Protein AF-A0A968X7J4-F1 (afdb_monomer_lite)

Structure (mmCIF, N/CA/C/O backbone):
data_AF-A0A968X7J4-F1
#
_entry.id   AF-A0A968X7J4-F1
#
loop_
_atom_site.group_PDB
_atom_site.id
_atom_site.type_symbol
_atom_site.label_atom_id
_atom_site.label_alt_id
_atom_site.label_comp_id
_atom_site.label_asym_id
_atom_site.label_entity_id
_atom_site.label_seq_id
_atom_site.pdbx_PDB_ins_code
_atom_site.Cartn_x
_atom_site.Cartn_y
_atom_site.Cartn_z
_atom_site.occupancy
_atom_site.B_iso_or_equiv
_atom_site.auth_seq_id
_atom_site.auth_comp_id
_atom_site.auth_asym_id
_atom_site.auth_atom_id
_atom_site.pdbx_PDB_model_num
ATOM 1 N N . MET A 1 1 ? -4.370 -9.719 -28.123 1.00 42.47 1 MET A N 1
ATOM 2 C CA . MET A 1 1 ? -5.183 -10.435 -27.118 1.00 42.47 1 MET A CA 1
ATOM 3 C C . MET A 1 1 ? -6.261 -9.478 -26.644 1.00 42.47 1 MET A C 1
ATOM 5 O O . MET A 1 1 ? -5.926 -8.476 -26.028 1.00 42.47 1 MET A O 1
ATOM 9 N N . ILE A 1 2 ? -7.514 -9.700 -27.042 1.00 53.41 2 ILE A N 1
ATOM 10 C CA . ILE A 1 2 ? -8.641 -8.836 -26.667 1.00 53.41 2 ILE A CA 1
ATOM 11 C C . ILE A 1 2 ? -9.144 -9.351 -25.320 1.00 53.41 2 ILE A C 1
ATOM 13 O O . ILE A 1 2 ? -9.786 -10.395 -25.261 1.00 53.41 2 ILE A O 1
ATOM 17 N N . VAL A 1 3 ? -8.786 -8.667 -24.236 1.00 63.09 3 VAL A N 1
ATOM 18 C CA . VAL A 1 3 ? -9.366 -8.939 -22.918 1.00 63.09 3 VAL A CA 1
ATOM 19 C C . VAL A 1 3 ? -10.810 -8.441 -22.965 1.00 63.09 3 VAL A C 1
ATOM 21 O O . VAL A 1 3 ? -11.051 -7.259 -23.210 1.00 63.09 3 VAL A O 1
ATOM 24 N N . THR A 1 4 ? -11.777 -9.343 -22.809 1.00 77.00 4 THR A N 1
ATOM 25 C CA . THR A 1 4 ? -13.199 -8.986 -22.841 1.00 77.00 4 THR A CA 1
ATOM 26 C C . THR A 1 4 ? -13.592 -8.292 -21.535 1.00 77.00 4 THR A C 1
ATOM 28 O O . THR A 1 4 ? -13.025 -8.553 -20.474 1.00 77.00 4 THR A O 1
ATOM 31 N N . ALA A 1 5 ? -14.583 -7.397 -21.585 1.00 71.50 5 ALA A N 1
ATOM 32 C CA . ALA A 1 5 ? -15.058 -6.672 -20.401 1.00 71.50 5 ALA A CA 1
ATOM 33 C C . ALA A 1 5 ? -15.503 -7.611 -19.257 1.00 71.50 5 ALA A C 1
ATOM 35 O O . ALA A 1 5 ? -15.388 -7.256 -18.085 1.00 71.50 5 ALA A O 1
ATOM 36 N N . ALA A 1 6 ? -15.956 -8.824 -19.596 1.00 73.44 6 ALA A N 1
ATOM 37 C CA . ALA A 1 6 ? -16.327 -9.864 -18.642 1.00 73.44 6 ALA A CA 1
ATOM 38 C C . ALA A 1 6 ? -15.127 -10.381 -17.830 1.00 73.44 6 ALA A C 1
ATOM 40 O O . ALA A 1 6 ? -15.226 -10.489 -16.612 1.00 73.44 6 ALA A O 1
ATOM 41 N N . GLU A 1 7 ? -13.979 -10.621 -18.469 1.00 77.19 7 GLU A N 1
ATOM 42 C CA . GLU A 1 7 ? -12.750 -11.057 -17.788 1.00 77.19 7 GLU A CA 1
ATOM 43 C C . GLU A 1 7 ? -12.245 -9.985 -16.815 1.00 77.19 7 GLU A C 1
ATOM 45 O O . GLU A 1 7 ? -11.880 -10.279 -15.677 1.00 77.19 7 GLU A O 1
ATOM 50 N N . ILE A 1 8 ? -12.305 -8.713 -17.223 1.00 75.94 8 ILE A N 1
ATOM 51 C CA . ILE A 1 8 ? -11.943 -7.578 -16.360 1.00 75.94 8 ILE A CA 1
ATOM 52 C C . ILE A 1 8 ? -12.873 -7.531 -15.143 1.00 75.94 8 ILE A C 1
ATOM 54 O O . ILE A 1 8 ? -12.410 -7.402 -14.010 1.00 75.94 8 ILE A O 1
ATOM 58 N N . PHE A 1 9 ? -14.180 -7.686 -15.359 1.00 74.12 9 PHE A N 1
ATOM 59 C CA . PHE A 1 9 ? -15.172 -7.676 -14.288 1.00 74.12 9 PHE A CA 1
ATOM 60 C C . PHE A 1 9 ? -14.987 -8.837 -13.300 1.00 74.12 9 PHE A C 1
ATOM 62 O O . PHE A 1 9 ? -15.005 -8.620 -12.087 1.00 74.12 9 PHE A O 1
ATOM 69 N N . ILE A 1 10 ? -14.745 -10.052 -13.801 1.00 76.94 10 ILE A N 1
ATOM 70 C CA . ILE A 1 10 ? -14.481 -11.243 -12.980 1.00 76.94 10 ILE A CA 1
ATOM 71 C C . ILE A 1 10 ? -13.205 -11.054 -12.156 1.00 76.94 10 ILE A C 1
ATOM 73 O O . ILE A 1 10 ? -13.202 -11.350 -10.961 1.00 76.94 10 ILE A O 1
ATOM 77 N N . THR A 1 11 ? -12.150 -10.501 -12.756 1.00 73.62 11 THR A N 1
ATOM 78 C CA . THR A 1 11 ? -10.872 -10.253 -12.073 1.00 73.62 11 THR A CA 1
ATOM 79 C C . THR A 1 11 ? -11.020 -9.206 -10.966 1.00 73.62 11 THR A C 1
ATOM 81 O O . THR A 1 11 ? -10.512 -9.390 -9.859 1.00 73.62 11 THR A O 1
ATOM 84 N N . LEU A 1 12 ? -11.771 -8.129 -11.222 1.00 72.62 12 LEU A N 1
ATOM 85 C CA . LEU A 1 12 ? -12.072 -7.105 -10.217 1.00 72.62 12 LEU A CA 1
ATOM 86 C C . LEU A 1 12 ? -12.904 -7.668 -9.058 1.00 72.62 12 LEU A C 1
ATOM 88 O O . LEU A 1 12 ? -12.613 -7.381 -7.895 1.00 72.62 12 LEU A O 1
ATOM 92 N N . LEU A 1 13 ? -13.900 -8.507 -9.355 1.00 71.56 13 LEU A N 1
ATOM 93 C CA . LEU A 1 13 ? -14.670 -9.224 -8.336 1.00 71.56 13 LEU A CA 1
ATOM 94 C C . LEU A 1 13 ? -13.759 -10.106 -7.482 1.00 71.56 13 LEU A C 1
ATOM 96 O O . LEU A 1 13 ? -13.814 -10.036 -6.256 1.00 71.56 13 LEU A O 1
ATOM 100 N N . TRP A 1 14 ? -12.877 -10.880 -8.113 1.00 72.69 14 TRP A N 1
ATOM 101 C CA . TRP A 1 14 ? -11.929 -11.746 -7.414 1.00 72.69 14 TRP A CA 1
ATOM 102 C C . TRP A 1 14 ? -10.905 -10.984 -6.570 1.00 72.69 14 TRP A C 1
ATOM 104 O O . TRP A 1 14 ? -10.458 -11.507 -5.555 1.00 72.69 14 TRP A O 1
ATOM 114 N N . ALA A 1 15 ? -10.564 -9.746 -6.928 1.00 73.19 15 ALA A N 1
ATOM 115 C CA . ALA A 1 15 ? -9.694 -8.896 -6.118 1.00 73.19 15 ALA A CA 1
ATOM 116 C C . ALA A 1 15 ? -10.416 -8.297 -4.893 1.00 73.19 15 ALA A C 1
ATOM 118 O O . ALA A 1 15 ? -9.806 -8.109 -3.841 1.00 73.19 15 ALA A O 1
ATOM 119 N N . ILE A 1 16 ? -11.720 -8.015 -5.005 1.00 75.19 16 ILE A N 1
ATOM 120 C CA . ILE A 1 16 ? -12.532 -7.378 -3.950 1.00 75.19 16 ILE A CA 1
ATOM 121 C C . ILE A 1 16 ? -13.115 -8.398 -2.961 1.00 75.19 16 ILE A C 1
ATOM 123 O O . ILE A 1 16 ? -13.262 -8.106 -1.770 1.00 75.19 16 ILE A O 1
ATOM 127 N N . VAL A 1 17 ? -13.448 -9.599 -3.435 1.00 77.44 17 VAL A N 1
ATOM 128 C CA . VAL A 1 17 ? -14.074 -10.663 -2.638 1.00 77.44 17 VAL A CA 1
ATOM 129 C C . VAL A 1 17 ? -13.222 -11.065 -1.418 1.00 77.44 17 VAL A C 1
ATOM 131 O O . VAL A 1 17 ? -13.776 -11.076 -0.317 1.00 77.44 17 VAL A O 1
ATOM 134 N N . PRO A 1 18 ? -11.901 -11.320 -1.524 1.00 76.81 18 PRO A N 1
ATOM 135 C CA . PRO A 1 18 ? -11.066 -11.689 -0.381 1.00 76.81 18 PRO A CA 1
ATOM 136 C C . PRO A 1 18 ? -11.017 -10.632 0.736 1.00 76.81 18 PRO A C 1
ATOM 138 O O . PRO A 1 18 ? -11.291 -10.996 1.883 1.00 76.81 18 PRO A O 1
ATOM 141 N N . PRO A 1 19 ? -10.742 -9.334 0.473 1.00 74.81 19 PRO A N 1
ATOM 142 C CA . PRO A 1 19 ? -10.751 -8.327 1.531 1.00 74.81 19 PRO A CA 1
ATOM 143 C C . PRO A 1 19 ? -12.153 -8.095 2.118 1.00 74.81 19 PRO A C 1
ATOM 145 O O . PRO A 1 19 ? -12.274 -7.877 3.327 1.00 74.81 19 PRO A O 1
ATOM 148 N N . ALA A 1 20 ? -13.222 -8.225 1.322 1.00 71.44 20 ALA A N 1
ATOM 149 C CA . ALA A 1 20 ? -14.597 -8.137 1.822 1.00 71.44 20 ALA A CA 1
ATOM 150 C C . ALA A 1 20 ? -14.969 -9.314 2.748 1.00 71.44 20 ALA A C 1
ATOM 152 O O . ALA A 1 20 ? -15.575 -9.114 3.809 1.00 71.44 20 ALA A O 1
ATOM 153 N N . LEU A 1 21 ? -14.571 -10.541 2.391 1.00 76.38 21 LEU A N 1
ATOM 154 C CA . LEU A 1 21 ? -14.735 -11.727 3.237 1.00 76.38 21 LEU A CA 1
ATOM 155 C C . LEU A 1 21 ? -13.891 -11.638 4.507 1.00 76.38 21 LEU A C 1
ATOM 157 O O . LEU A 1 21 ? -14.398 -11.947 5.587 1.00 76.38 21 LEU A O 1
ATOM 161 N N . ALA A 1 22 ? -12.645 -11.172 4.404 1.00 75.31 22 ALA A N 1
ATOM 162 C CA . ALA A 1 22 ? -11.774 -10.964 5.555 1.00 75.31 22 ALA A CA 1
ATOM 163 C C . ALA A 1 22 ? -12.392 -9.962 6.543 1.00 75.31 22 ALA A C 1
ATOM 165 O O . ALA A 1 22 ? -12.449 -10.247 7.738 1.00 75.31 22 ALA A O 1
ATOM 166 N N . MET A 1 23 ? -12.959 -8.851 6.057 1.00 67.69 23 MET A N 1
ATOM 167 C CA . MET A 1 23 ? -13.715 -7.890 6.876 1.00 67.69 23 MET A CA 1
ATOM 168 C C . MET A 1 23 ? -14.887 -8.536 7.618 1.00 67.69 23 MET A C 1
ATOM 170 O O . MET A 1 23 ? -15.062 -8.325 8.821 1.00 67.69 23 MET A O 1
ATOM 174 N N . LEU A 1 24 ? -15.708 -9.311 6.904 1.00 73.81 24 LEU A N 1
ATOM 175 C CA . LEU A 1 24 ? -16.866 -10.006 7.471 1.00 73.81 24 LEU A CA 1
ATOM 176 C C . LEU A 1 24 ? -16.451 -11.038 8.520 1.00 73.81 24 LEU A C 1
ATOM 178 O O . LEU A 1 24 ? -17.112 -11.169 9.552 1.00 73.81 24 LEU A O 1
ATOM 182 N N . TRP A 1 25 ? -15.360 -11.754 8.268 1.00 78.31 25 TRP A N 1
ATOM 183 C CA . TRP A 1 25 ? -14.806 -12.731 9.194 1.00 78.31 25 TRP A CA 1
ATOM 184 C C . TRP A 1 25 ? -14.261 -12.060 10.460 1.00 78.31 25 TRP A C 1
ATOM 186 O O . TRP A 1 25 ? -14.598 -12.480 11.571 1.00 78.31 25 TRP A O 1
ATOM 196 N N . TYR A 1 26 ? -13.522 -10.956 10.311 1.00 69.81 26 TYR A N 1
ATOM 197 C CA . TYR A 1 26 ? -12.995 -10.167 11.429 1.00 69.81 26 TYR A CA 1
ATOM 198 C C . TYR A 1 26 ? -14.122 -9.605 12.309 1.00 69.81 26 TYR A C 1
ATOM 200 O O . TYR A 1 26 ? -14.077 -9.715 13.536 1.00 69.81 26 TYR A O 1
ATOM 208 N N . ALA A 1 27 ? -15.181 -9.080 11.684 1.00 67.69 27 ALA A N 1
ATOM 209 C CA . ALA A 1 27 ? -16.353 -8.549 12.379 1.00 67.69 27 ALA A CA 1
ATOM 210 C C . ALA A 1 27 ? -17.133 -9.617 13.168 1.00 67.69 27 ALA A C 1
ATOM 212 O O . ALA A 1 27 ? -17.811 -9.282 14.135 1.00 67.69 27 ALA A O 1
ATOM 213 N N . ARG A 1 28 ? -17.049 -10.894 12.769 1.00 70.06 28 ARG A N 1
ATOM 214 C CA . ARG A 1 28 ? -17.698 -12.013 13.476 1.00 70.06 28 ARG A CA 1
ATOM 215 C C . ARG A 1 28 ? -16.855 -12.585 14.616 1.00 70.06 28 ARG A C 1
ATOM 217 O O . ARG A 1 28 ? -17.420 -13.115 15.566 1.00 70.06 28 ARG A O 1
ATOM 224 N N . ARG A 1 29 ? -15.523 -12.521 14.522 1.00 70.94 29 ARG A N 1
ATOM 225 C CA . ARG A 1 29 ? -14.598 -13.142 15.490 1.00 70.94 29 ARG A CA 1
ATOM 226 C C . ARG A 1 29 ? -14.299 -12.262 16.705 1.00 70.94 29 ARG A C 1
ATOM 228 O O . ARG A 1 29 ? -14.118 -12.799 17.795 1.00 70.94 29 ARG A O 1
ATOM 235 N N . LEU A 1 30 ? -14.245 -10.938 16.555 1.00 64.38 30 LEU A N 1
ATOM 236 C CA . LEU A 1 30 ? -13.934 -10.043 17.674 1.00 64.38 30 LEU A CA 1
ATOM 237 C C . LEU A 1 30 ? -15.202 -9.538 18.371 1.00 64.38 30 LEU A C 1
ATOM 239 O O . LEU A 1 30 ? -15.938 -8.720 17.827 1.00 64.38 30 LEU A O 1
ATOM 243 N N . LYS A 1 31 ? -15.408 -9.955 19.628 1.00 57.91 31 LYS A N 1
ATOM 244 C CA . LYS A 1 31 ? -16.500 -9.459 20.494 1.00 57.91 31 LYS A CA 1
ATOM 245 C C . LYS A 1 31 ? -16.432 -7.946 20.768 1.00 57.91 31 LYS A C 1
ATOM 247 O O . LYS A 1 31 ? -17.457 -7.347 21.065 1.00 57.91 31 LYS A O 1
ATOM 252 N N . SER A 1 32 ? -15.257 -7.331 20.609 1.00 57.88 32 SER A N 1
ATOM 253 C CA . SER A 1 32 ? -15.028 -5.879 20.736 1.00 57.88 32 SER A CA 1
ATOM 254 C C . SER A 1 32 ? -14.784 -5.195 19.385 1.00 57.88 32 SER A C 1
ATOM 256 O O . SER A 1 32 ? -14.069 -4.195 19.315 1.00 57.88 32 SER A O 1
ATOM 258 N N . ALA A 1 33 ? -15.312 -5.747 18.287 1.00 56.09 33 ALA A N 1
ATOM 259 C CA . ALA A 1 33 ? -15.109 -5.167 16.966 1.00 56.09 33 ALA A CA 1
ATOM 260 C C . ALA A 1 33 ? -15.737 -3.759 16.864 1.00 56.09 33 ALA A C 1
ATOM 262 O O . ALA A 1 33 ? -16.874 -3.551 17.303 1.00 56.09 33 ALA A O 1
ATOM 263 N N . PRO A 1 34 ? -15.035 -2.781 16.260 1.00 61.44 34 PRO A N 1
ATOM 264 C CA . PRO A 1 34 ? -15.608 -1.472 15.982 1.00 61.44 34 PRO A CA 1
ATOM 265 C C . PRO A 1 34 ? -16.846 -1.613 15.085 1.00 61.44 34 PRO A C 1
ATOM 267 O O . PRO A 1 34 ? -16.919 -2.489 14.225 1.00 61.44 34 PRO A O 1
ATOM 270 N N . ASN A 1 35 ? -17.831 -0.736 15.300 1.00 71.88 35 ASN A N 1
ATOM 271 C CA . ASN A 1 35 ? -19.128 -0.758 14.619 1.00 71.88 35 ASN A CA 1
ATOM 272 C C . ASN A 1 35 ? -18.972 -0.953 13.093 1.00 71.88 35 ASN A C 1
ATOM 274 O O . ASN A 1 35 ? -18.114 -0.326 12.472 1.00 71.88 35 ASN A O 1
ATOM 278 N N . ARG A 1 36 ? -19.825 -1.779 12.474 1.00 68.06 36 ARG A N 1
ATOM 279 C CA . ARG A 1 36 ? -19.727 -2.217 11.064 1.00 68.06 36 ARG A CA 1
ATOM 280 C C . ARG A 1 36 ? -19.590 -1.052 10.067 1.00 68.06 36 ARG A C 1
ATOM 282 O O . ARG A 1 36 ? -18.892 -1.177 9.066 1.00 68.06 36 ARG A O 1
ATOM 289 N N . ARG A 1 37 ? -20.196 0.103 10.381 1.00 69.56 37 ARG A N 1
ATOM 290 C CA . ARG A 1 37 ? -20.083 1.356 9.604 1.00 69.56 37 ARG A CA 1
ATOM 291 C C . ARG A 1 37 ? -18.671 1.956 9.626 1.00 69.56 37 ARG A C 1
ATOM 293 O O . ARG A 1 37 ? -18.220 2.484 8.619 1.00 69.56 37 ARG A O 1
ATOM 300 N N . VAL A 1 38 ? -17.971 1.858 10.758 1.00 70.56 38 VAL A N 1
ATOM 301 C CA . VAL A 1 38 ? -16.578 2.313 10.903 1.00 70.56 38 VAL A CA 1
ATOM 302 C C . VAL A 1 38 ? -15.660 1.415 10.085 1.00 70.56 38 VAL A C 1
ATOM 304 O O . VAL A 1 38 ? -14.833 1.924 9.342 1.00 70.56 38 VAL A O 1
ATOM 307 N N . LEU A 1 39 ? -15.860 0.095 10.151 1.00 70.38 39 LEU A N 1
ATOM 308 C CA . LEU A 1 39 ? -15.098 -0.865 9.350 1.00 70.38 39 LEU A CA 1
ATOM 309 C C . LEU A 1 39 ? -15.233 -0.561 7.845 1.00 70.38 39 LEU A C 1
ATOM 311 O O . LEU A 1 39 ? -14.236 -0.527 7.132 1.00 70.38 39 LEU A O 1
ATOM 315 N N . PHE A 1 40 ? -16.455 -0.288 7.372 1.00 73.75 40 PHE A N 1
ATOM 316 C CA . PHE A 1 40 ? -16.704 0.096 5.978 1.00 73.75 40 PHE A CA 1
ATOM 317 C C . PHE A 1 40 ? -16.031 1.421 5.600 1.00 73.75 40 PHE A C 1
ATOM 319 O O . PHE A 1 40 ? -15.426 1.514 4.538 1.00 73.75 40 PHE A O 1
ATOM 326 N N . GLY A 1 41 ? -16.053 2.421 6.485 1.00 74.62 41 GLY A N 1
ATOM 327 C CA . GLY A 1 41 ? -15.319 3.671 6.267 1.00 74.62 41 GLY A CA 1
ATOM 328 C C . GLY A 1 41 ? -13.804 3.466 6.140 1.00 74.62 41 GLY A C 1
ATOM 329 O O . GLY A 1 41 ? -13.180 4.060 5.266 1.00 74.62 41 GLY A O 1
ATOM 330 N N . LEU A 1 42 ? -13.219 2.585 6.959 1.00 71.88 42 LEU A N 1
ATOM 331 C CA . LEU A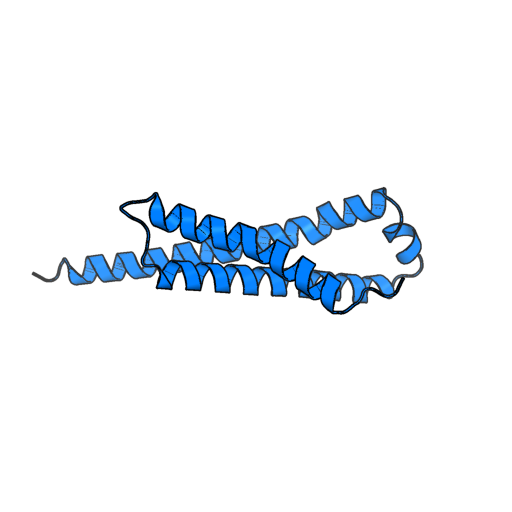 1 42 ? -11.799 2.219 6.874 1.00 71.88 42 LEU A CA 1
ATOM 332 C C . LEU A 1 42 ? -11.467 1.510 5.556 1.00 71.88 42 LEU A C 1
ATOM 334 O O . LEU A 1 42 ? -10.432 1.784 4.956 1.00 71.88 42 LEU A O 1
ATOM 338 N N . PHE A 1 43 ? -12.362 0.642 5.087 1.00 76.62 43 PHE A N 1
ATOM 339 C CA . PHE A 1 43 ? -12.218 -0.029 3.799 1.00 76.62 43 PHE A CA 1
ATOM 340 C C . PHE A 1 43 ? -12.249 0.957 2.628 1.00 76.62 43 PHE A C 1
ATOM 342 O O . PHE A 1 43 ? -11.382 0.903 1.761 1.00 76.62 43 PHE A O 1
ATOM 349 N N . VAL A 1 44 ? -13.191 1.905 2.633 1.00 79.50 44 VAL A N 1
ATOM 350 C CA . VAL A 1 44 ? -13.270 2.958 1.609 1.00 79.50 44 VAL A CA 1
ATOM 351 C C . VAL A 1 44 ? -12.019 3.840 1.626 1.00 79.50 44 VAL A C 1
ATOM 353 O O . VAL A 1 44 ? -11.475 4.133 0.567 1.00 79.50 44 VAL A O 1
ATOM 356 N N . LEU A 1 45 ? -11.514 4.215 2.806 1.00 76.81 45 LEU A N 1
ATOM 357 C CA . LEU A 1 45 ? -10.251 4.952 2.928 1.00 76.81 45 LEU A CA 1
ATOM 358 C C . LEU A 1 45 ? -9.069 4.171 2.342 1.00 76.81 45 LEU A C 1
ATOM 360 O O . LEU A 1 45 ? -8.290 4.741 1.583 1.00 76.81 45 LEU A O 1
ATOM 364 N N . GLY A 1 46 ? -8.969 2.873 2.638 1.00 73.88 46 GLY A N 1
ATOM 365 C CA . GLY A 1 46 ? -7.954 1.999 2.048 1.00 73.88 46 GLY A CA 1
ATOM 366 C C . GLY A 1 46 ? -8.075 1.884 0.524 1.00 73.88 46 GLY A C 1
ATOM 367 O O . GLY A 1 46 ? -7.063 1.895 -0.172 1.00 73.88 46 GLY A O 1
ATOM 368 N N . ALA A 1 47 ? -9.297 1.841 -0.013 1.00 77.19 47 ALA A N 1
ATOM 369 C CA . ALA A 1 47 ? -9.533 1.818 -1.456 1.00 77.19 47 ALA A CA 1
ATOM 370 C C . ALA A 1 47 ? -9.124 3.140 -2.131 1.00 77.19 47 ALA A C 1
ATOM 372 O O . ALA A 1 47 ? -8.458 3.119 -3.164 1.00 77.19 47 ALA A O 1
ATOM 373 N N . ILE A 1 48 ? -9.459 4.287 -1.529 1.00 80.00 48 ILE A N 1
ATOM 374 C CA . ILE A 1 48 ? -9.041 5.611 -2.022 1.00 80.00 48 ILE A CA 1
ATOM 375 C C . ILE A 1 48 ? -7.515 5.725 -2.007 1.00 80.00 48 ILE A C 1
ATOM 377 O O . ILE A 1 48 ? -6.925 6.152 -2.997 1.00 80.00 48 ILE A O 1
ATOM 381 N N . ALA A 1 49 ? -6.875 5.298 -0.918 1.00 74.06 49 ALA A N 1
ATOM 382 C CA . ALA A 1 49 ? -5.424 5.223 -0.805 1.00 74.06 49 ALA A CA 1
ATOM 383 C C . ALA A 1 49 ? -4.813 4.372 -1.940 1.00 74.06 49 ALA A C 1
ATOM 385 O O . ALA A 1 49 ? -3.920 4.831 -2.652 1.00 74.06 49 ALA A O 1
ATOM 386 N N . GLY A 1 50 ? -5.365 3.183 -2.201 1.00 73.69 50 GLY A N 1
ATOM 387 C CA . GLY A 1 50 ? -4.951 2.339 -3.328 1.00 73.69 50 GLY A CA 1
ATOM 388 C C . GLY A 1 50 ? -5.082 3.029 -4.694 1.00 73.69 50 GLY A C 1
ATOM 389 O O . GLY A 1 50 ? -4.154 2.972 -5.502 1.00 73.69 50 GLY A O 1
ATOM 390 N N . CYS A 1 51 ? -6.185 3.743 -4.944 1.00 75.25 51 CYS A N 1
ATOM 391 C CA . CYS A 1 51 ? -6.374 4.514 -6.179 1.00 75.25 51 CYS A CA 1
ATOM 392 C C . CYS A 1 51 ? -5.350 5.650 -6.325 1.00 75.25 51 CYS A C 1
ATOM 394 O O . CYS A 1 51 ? -4.841 5.882 -7.422 1.00 75.25 51 CYS A O 1
ATOM 396 N N . VAL A 1 52 ? -5.024 6.345 -5.231 1.00 75.12 52 VAL A N 1
ATOM 397 C CA . VAL A 1 52 ? -4.003 7.405 -5.230 1.00 75.12 52 VAL A CA 1
ATOM 398 C C . VAL A 1 52 ? -2.627 6.823 -5.548 1.00 75.12 52 VAL A C 1
ATOM 400 O O . VAL A 1 52 ? -1.932 7.367 -6.405 1.00 75.12 52 VAL A O 1
ATOM 403 N N . ALA A 1 53 ? -2.255 5.696 -4.934 1.00 74.69 53 ALA A N 1
ATOM 404 C CA . ALA A 1 53 ? -0.995 5.011 -5.223 1.00 74.69 53 ALA A CA 1
ATOM 405 C C . ALA A 1 53 ? -0.897 4.596 -6.704 1.00 74.69 53 ALA A C 1
ATOM 407 O O . ALA A 1 53 ? 0.116 4.860 -7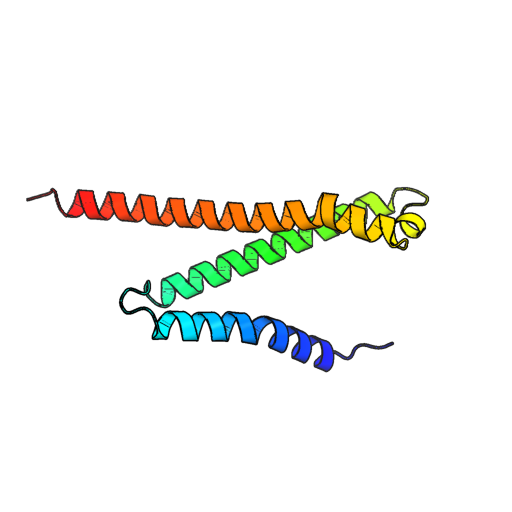.358 1.00 74.69 53 ALA A O 1
ATOM 408 N N . ALA A 1 54 ? -1.978 4.040 -7.263 1.00 73.69 54 ALA A N 1
ATOM 409 C CA . ALA A 1 54 ? -2.051 3.685 -8.680 1.00 73.69 54 ALA A CA 1
ATOM 410 C C . ALA A 1 54 ? -1.899 4.911 -9.602 1.00 73.69 54 ALA A C 1
ATOM 412 O O . ALA A 1 54 ? -1.159 4.859 -10.587 1.00 73.69 54 ALA A O 1
ATOM 413 N N . GLY A 1 55 ? -2.539 6.035 -9.263 1.00 74.31 55 GLY A N 1
ATOM 414 C CA . GLY A 1 55 ? -2.398 7.293 -10.003 1.00 74.31 55 GLY A CA 1
ATOM 415 C C . GLY A 1 55 ? -0.977 7.860 -9.948 1.00 74.31 55 GLY A C 1
ATOM 416 O O . GLY A 1 55 ? -0.445 8.317 -10.959 1.00 74.31 55 GLY A O 1
ATOM 417 N N . MET A 1 56 ? -0.318 7.768 -8.794 1.00 72.81 56 MET A N 1
ATOM 418 C CA . MET A 1 56 ? 1.066 8.215 -8.617 1.00 72.81 56 MET A CA 1
ATOM 419 C C . MET A 1 56 ? 2.036 7.386 -9.468 1.00 72.81 56 MET A C 1
ATOM 421 O O . MET A 1 56 ? 2.923 7.932 -10.129 1.00 72.81 56 MET A O 1
ATOM 425 N N . GLN A 1 57 ? 1.815 6.072 -9.533 1.00 75.44 57 GLN A N 1
ATOM 426 C CA . GLN A 1 57 ? 2.582 5.170 -10.386 1.00 75.44 57 GLN A CA 1
ATOM 427 C C . GLN A 1 57 ? 2.359 5.436 -11.880 1.00 75.44 57 GLN A C 1
ATOM 429 O O . GLN A 1 57 ? 3.310 5.366 -12.666 1.00 75.44 57 GLN A O 1
ATOM 434 N N . TRP A 1 58 ? 1.128 5.778 -12.271 1.00 73.88 58 TRP A N 1
ATOM 435 C CA . TRP A 1 58 ? 0.806 6.179 -13.639 1.00 73.88 58 TRP A CA 1
ATOM 436 C C . TRP A 1 58 ? 1.544 7.458 -14.046 1.00 73.88 58 TRP A C 1
ATOM 438 O O . TRP A 1 58 ? 2.206 7.479 -15.084 1.00 73.88 58 TRP A O 1
ATOM 448 N N . SER A 1 59 ? 1.511 8.495 -13.207 1.00 75.69 59 SER A N 1
ATOM 449 C CA . SER A 1 59 ? 2.225 9.756 -13.451 1.00 75.69 59 SER A CA 1
ATOM 450 C C . SER A 1 59 ? 3.736 9.553 -13.567 1.00 75.69 59 SER A C 1
ATOM 452 O O . SER A 1 59 ? 4.374 10.127 -14.449 1.00 75.69 59 SER A O 1
ATOM 454 N N . PHE A 1 60 ? 4.308 8.676 -12.737 1.00 74.69 60 PHE A N 1
ATOM 455 C CA . PHE A 1 60 ? 5.721 8.313 -12.838 1.00 74.69 60 PHE A CA 1
ATOM 456 C C . PHE A 1 60 ? 6.030 7.584 -14.153 1.00 74.69 60 PHE A C 1
ATOM 458 O O . PHE A 1 60 ? 7.046 7.853 -14.790 1.00 74.69 60 PHE A O 1
ATOM 465 N N . ASN A 1 61 ? 5.143 6.684 -14.600 1.00 71.50 61 ASN A N 1
ATOM 466 C CA . ASN A 1 61 ? 5.278 6.018 -15.899 1.00 71.50 61 ASN A CA 1
ATOM 467 C C . ASN A 1 61 ? 5.244 7.013 -17.061 1.00 71.50 61 ASN A C 1
ATOM 469 O O . ASN A 1 61 ? 6.025 6.883 -17.998 1.00 71.50 61 ASN A O 1
ATOM 473 N N . TRP A 1 62 ? 4.343 7.992 -16.981 1.00 78.00 62 TRP A N 1
ATOM 474 C CA . TRP A 1 62 ? 4.182 9.021 -17.999 1.00 78.00 62 TRP A CA 1
ATOM 475 C C . TRP A 1 62 ? 5.423 9.910 -18.114 1.00 78.00 62 TRP A C 1
ATOM 477 O O . TRP A 1 62 ? 5.921 10.129 -19.214 1.00 78.00 62 TRP A O 1
ATOM 487 N N . GLY A 1 63 ? 5.968 10.366 -16.981 1.00 76.88 63 GLY A N 1
ATOM 488 C CA . GLY A 1 63 ? 7.204 11.153 -16.963 1.00 76.88 63 GLY A CA 1
ATOM 489 C C . GLY A 1 63 ? 8.408 10.358 -17.467 1.00 76.88 63 GLY A C 1
ATOM 490 O O . GLY A 1 63 ? 9.197 10.854 -18.266 1.00 76.88 63 GLY A O 1
ATOM 491 N N . ALA A 1 64 ? 8.516 9.092 -17.071 1.00 72.69 64 ALA A N 1
ATOM 492 C CA . ALA A 1 64 ? 9.638 8.258 -17.470 1.00 72.69 64 ALA A CA 1
ATOM 493 C C . ALA A 1 64 ? 9.584 7.826 -18.950 1.00 72.69 64 ALA A C 1
ATOM 495 O O . ALA A 1 64 ? 10.622 7.586 -19.557 1.00 72.69 64 ALA A O 1
ATOM 496 N N . MET A 1 65 ? 8.400 7.814 -19.575 1.00 76.56 65 MET A N 1
ATOM 497 C CA . MET A 1 65 ? 8.251 7.638 -21.027 1.00 76.56 65 MET A CA 1
ATOM 498 C C . MET A 1 65 ? 8.888 8.766 -21.852 1.00 76.56 65 MET A C 1
ATOM 500 O O . MET A 1 65 ? 9.147 8.561 -23.035 1.00 76.56 65 MET A O 1
ATOM 504 N N . GLN A 1 66 ? 9.169 9.928 -21.253 1.00 81.25 66 GLN A N 1
ATOM 505 C CA . GLN A 1 66 ? 9.899 11.006 -21.928 1.00 81.25 66 GLN A CA 1
ATOM 506 C C . GLN A 1 66 ? 11.420 10.790 -21.944 1.00 81.25 66 GLN A C 1
ATOM 508 O O . GLN A 1 66 ? 12.134 11.533 -22.613 1.00 81.25 66 GLN A O 1
ATOM 513 N N . ILE A 1 67 ? 11.927 9.776 -21.234 1.00 79.69 67 ILE A N 1
ATOM 514 C CA . ILE A 1 67 ? 13.353 9.460 -21.175 1.00 79.69 67 ILE A CA 1
ATOM 515 C C . ILE A 1 67 ? 13.686 8.454 -22.295 1.00 79.69 67 ILE A C 1
ATOM 517 O O . ILE A 1 67 ? 13.168 7.330 -22.288 1.00 79.69 67 ILE A O 1
ATOM 521 N N . PRO A 1 68 ? 14.559 8.803 -23.257 1.00 75.62 68 PRO A N 1
ATOM 522 C CA . PRO A 1 68 ? 14.962 7.880 -24.315 1.00 75.62 68 PRO A CA 1
ATOM 523 C C . PRO A 1 68 ? 15.706 6.667 -23.726 1.00 75.62 68 PRO A C 1
ATOM 525 O O . PRO A 1 68 ? 16.588 6.818 -22.886 1.00 75.62 68 PRO A O 1
ATOM 528 N N . GLY A 1 69 ? 15.326 5.451 -24.139 1.00 77.12 69 GLY A N 1
ATOM 529 C CA . GLY A 1 69 ? 15.877 4.181 -23.626 1.00 77.12 69 GLY A CA 1
ATOM 530 C C . GLY A 1 69 ? 15.198 3.634 -22.360 1.00 77.12 69 GLY A C 1
ATOM 531 O O . GLY A 1 69 ? 15.466 2.503 -21.949 1.00 77.12 69 GLY A O 1
ATOM 532 N N . TRP A 1 70 ? 14.262 4.381 -21.763 1.00 73.94 70 TRP A N 1
ATOM 533 C CA . TRP A 1 70 ? 13.536 3.933 -20.570 1.00 73.94 70 TRP A CA 1
ATOM 534 C C . TRP A 1 70 ? 12.670 2.695 -20.817 1.00 73.94 70 TRP A C 1
ATOM 536 O O . TRP A 1 70 ? 12.525 1.857 -19.932 1.00 73.94 70 TRP A O 1
ATOM 546 N N . LEU A 1 71 ? 12.105 2.551 -22.018 1.00 73.44 71 LEU A N 1
ATOM 547 C CA . LEU A 1 71 ? 11.234 1.422 -22.355 1.00 73.44 71 LEU A CA 1
ATOM 548 C C . LEU A 1 71 ? 11.994 0.085 -22.354 1.00 73.44 71 LEU A C 1
ATOM 550 O O . LEU A 1 71 ? 11.472 -0.919 -21.868 1.00 73.44 71 LEU A O 1
ATOM 554 N N . ASP A 1 72 ? 13.232 0.088 -22.850 1.00 77.88 72 ASP A N 1
ATOM 555 C CA . ASP A 1 72 ? 14.102 -1.090 -22.874 1.00 77.88 72 ASP A CA 1
ATOM 556 C C . ASP A 1 72 ? 14.604 -1.428 -21.468 1.00 77.88 72 ASP A C 1
ATOM 558 O O . ASP A 1 72 ? 14.571 -2.588 -21.047 1.00 77.88 72 ASP A O 1
ATOM 562 N N . PHE A 1 73 ? 14.953 -0.404 -20.685 1.00 73.88 73 PHE A N 1
ATOM 563 C CA . PHE A 1 73 ? 15.323 -0.575 -19.284 1.00 73.88 73 PHE A CA 1
ATOM 564 C C . PHE A 1 73 ? 14.157 -1.113 -18.440 1.00 73.88 73 PHE A C 1
ATOM 566 O O . PHE A 1 73 ? 14.333 -2.067 -17.686 1.00 73.88 73 PHE A O 1
ATOM 573 N N . ALA A 1 74 ? 12.948 -0.574 -18.607 1.00 69.38 74 ALA A N 1
ATOM 574 C CA . ALA A 1 74 ? 11.760 -0.981 -17.858 1.00 69.38 74 ALA A CA 1
ATOM 575 C C . ALA A 1 74 ? 11.268 -2.394 -18.212 1.00 69.38 74 ALA A C 1
ATOM 577 O O . ALA A 1 74 ? 10.610 -3.029 -17.389 1.00 69.38 74 ALA A O 1
ATOM 578 N N . ARG A 1 75 ? 11.571 -2.897 -19.417 1.00 76.69 75 ARG A N 1
ATOM 579 C CA . ARG A 1 75 ? 11.283 -4.289 -19.802 1.00 76.69 75 ARG A CA 1
ATOM 580 C C . ARG A 1 75 ? 12.263 -5.283 -19.186 1.00 76.69 75 ARG A C 1
ATOM 582 O O . ARG A 1 75 ? 11.873 -6.428 -18.966 1.00 76.69 75 ARG A O 1
ATOM 589 N N . SER A 1 76 ? 13.486 -4.858 -18.871 1.00 81.00 76 SER A N 1
ATOM 590 C CA . SER A 1 76 ? 14.462 -5.710 -18.190 1.00 81.00 76 SER A CA 1
ATOM 591 C C . SER A 1 76 ? 13.989 -6.087 -16.779 1.00 81.00 76 SER A C 1
ATOM 593 O O . SER A 1 76 ? 13.390 -5.281 -16.065 1.00 81.00 76 SER A O 1
ATOM 595 N N . THR A 1 77 ? 14.283 -7.312 -16.343 1.00 74.12 77 THR A N 1
ATOM 596 C CA . THR A 1 77 ? 13.928 -7.821 -15.004 1.00 74.12 77 THR A CA 1
ATOM 597 C C . THR A 1 77 ? 14.509 -6.949 -13.890 1.00 74.12 77 THR A C 1
ATOM 599 O O . THR A 1 77 ? 13.875 -6.730 -12.861 1.00 74.12 77 THR A O 1
ATOM 602 N N . LEU A 1 78 ? 15.703 -6.401 -14.125 1.00 76.50 78 LEU A N 1
ATOM 603 C CA . LEU A 1 78 ? 16.409 -5.525 -13.195 1.00 76.50 78 LEU A CA 1
ATOM 604 C C . LEU A 1 78 ? 15.736 -4.145 -13.110 1.00 76.50 78 LEU A C 1
ATOM 606 O O . LEU A 1 78 ? 15.567 -3.610 -12.016 1.00 76.50 78 LEU A O 1
ATOM 610 N N . GLY A 1 79 ? 15.251 -3.615 -14.236 1.00 74.88 79 GLY A N 1
ATOM 611 C CA . GLY A 1 79 ? 14.441 -2.398 -14.269 1.00 74.88 79 GLY A CA 1
ATOM 612 C C . GLY A 1 79 ? 13.069 -2.568 -13.613 1.00 74.88 79 GLY A C 1
ATOM 613 O O . GLY A 1 79 ? 12.623 -1.668 -12.904 1.00 74.88 79 GLY A O 1
ATOM 614 N N . GLN A 1 80 ? 12.422 -3.728 -13.765 1.00 75.94 80 GLN A N 1
ATOM 615 C CA . GLN A 1 80 ? 11.165 -4.031 -13.065 1.00 75.94 80 GLN A CA 1
ATOM 616 C C . GLN A 1 80 ? 11.364 -4.112 -11.548 1.00 75.94 80 GLN A C 1
ATOM 618 O O . GLN A 1 80 ? 10.576 -3.530 -10.804 1.00 75.94 80 GLN A O 1
ATOM 623 N N . LEU A 1 81 ? 12.439 -4.762 -11.091 1.00 77.62 81 LEU A N 1
ATOM 624 C CA . LEU A 1 81 ? 12.801 -4.832 -9.673 1.00 77.62 81 LEU A CA 1
ATOM 625 C C . LEU A 1 81 ? 13.119 -3.451 -9.099 1.00 77.62 81 LEU A C 1
ATOM 627 O O . LEU A 1 81 ? 12.557 -3.077 -8.076 1.00 77.62 81 LEU A O 1
ATOM 631 N N . LEU A 1 82 ? 13.953 -2.654 -9.770 1.00 77.44 82 LEU A N 1
ATOM 632 C CA . LEU A 1 82 ? 14.276 -1.294 -9.325 1.00 77.44 82 LEU A CA 1
ATOM 633 C C . LEU A 1 82 ? 13.040 -0.402 -9.252 1.00 77.44 82 LEU A C 1
ATOM 635 O O . LEU A 1 82 ? 12.913 0.420 -8.348 1.00 77.44 82 LEU A O 1
ATOM 639 N N . ARG A 1 83 ? 12.100 -0.580 -10.178 1.00 73.81 83 ARG A N 1
ATOM 640 C CA . ARG A 1 83 ? 10.854 0.176 -10.189 1.00 73.81 83 ARG A CA 1
ATOM 641 C C . ARG A 1 83 ? 9.890 -0.290 -9.102 1.00 73.81 83 ARG A C 1
ATOM 643 O O . ARG A 1 83 ? 9.267 0.548 -8.451 1.00 73.81 83 ARG A O 1
ATOM 650 N N . GLN A 1 84 ? 9.813 -1.598 -8.867 1.00 72.12 84 GLN A N 1
ATOM 651 C CA . GLN A 1 84 ? 9.053 -2.144 -7.753 1.00 72.12 84 GLN A CA 1
ATOM 652 C C . GLN A 1 84 ? 9.619 -1.680 -6.413 1.00 72.12 84 GLN A C 1
ATOM 654 O O . GLN A 1 84 ? 8.865 -1.142 -5.617 1.00 72.12 84 GLN A O 1
ATOM 659 N N . PHE A 1 85 ? 10.919 -1.824 -6.167 1.00 71.25 85 PHE A N 1
ATOM 660 C CA . PHE A 1 85 ? 11.525 -1.503 -4.872 1.00 71.25 85 PHE A CA 1
ATOM 661 C C . PHE A 1 85 ? 11.759 -0.006 -4.652 1.00 71.25 85 PHE A C 1
ATOM 663 O O . PHE A 1 85 ? 11.642 0.468 -3.529 1.00 71.25 85 PHE A O 1
ATOM 670 N N . GLY A 1 86 ? 12.086 0.747 -5.701 1.00 71.75 86 GLY A N 1
ATOM 671 C CA . GLY A 1 86 ? 12.430 2.165 -5.590 1.00 71.75 86 GLY A CA 1
ATOM 672 C C . GLY A 1 86 ? 11.240 3.114 -5.697 1.00 71.75 86 GLY A C 1
ATOM 673 O O . GLY A 1 86 ? 11.322 4.238 -5.211 1.00 71.75 86 GLY A O 1
ATOM 674 N N . VAL A 1 87 ? 10.140 2.691 -6.330 1.00 69.38 87 VAL A N 1
ATOM 675 C CA . VAL A 1 87 ? 9.009 3.584 -6.630 1.00 69.38 87 VAL A CA 1
ATOM 676 C C . VAL A 1 87 ? 7.694 2.990 -6.144 1.00 69.38 87 VAL A C 1
ATOM 678 O O . VAL A 1 87 ? 7.025 3.591 -5.311 1.00 69.38 87 VAL A O 1
ATOM 681 N N . THR A 1 88 ? 7.320 1.801 -6.609 1.00 73.19 88 THR A N 1
ATOM 682 C CA . THR A 1 88 ? 6.007 1.221 -6.291 1.00 73.19 88 THR A CA 1
ATOM 683 C C . THR A 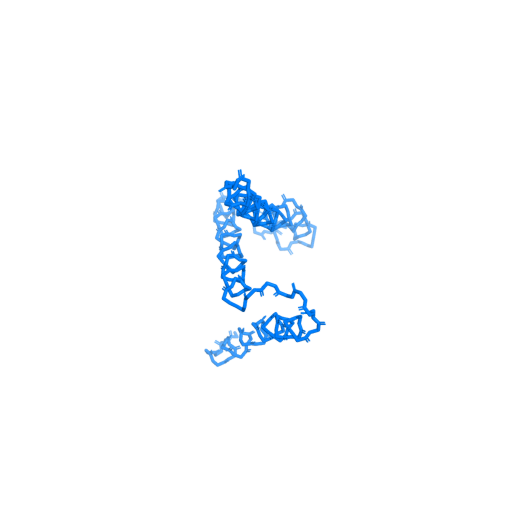1 88 ? 5.869 0.852 -4.817 1.00 73.19 88 THR A C 1
ATOM 685 O O . THR A 1 88 ? 4.928 1.300 -4.171 1.00 73.19 88 THR A O 1
ATOM 688 N N . ALA A 1 89 ? 6.814 0.086 -4.272 1.00 74.12 89 ALA A N 1
ATOM 689 C CA . ALA A 1 89 ? 6.818 -0.356 -2.883 1.00 74.12 89 ALA A CA 1
ATOM 690 C C . ALA A 1 89 ? 6.778 0.826 -1.906 1.00 74.12 89 ALA A C 1
ATOM 692 O O . ALA A 1 89 ? 5.848 0.872 -1.106 1.00 74.12 89 ALA A O 1
ATOM 693 N N . PRO A 1 90 ? 7.669 1.835 -1.987 1.00 74.25 90 PRO A N 1
ATOM 694 C CA . PRO A 1 90 ? 7.613 2.956 -1.059 1.00 74.25 90 PRO A CA 1
ATOM 695 C C . PRO A 1 90 ? 6.324 3.771 -1.198 1.00 74.25 90 PRO A C 1
ATOM 697 O O . PRO A 1 90 ? 5.782 4.188 -0.182 1.00 74.25 90 PRO A O 1
ATOM 700 N N . ILE A 1 91 ? 5.776 3.967 -2.404 1.00 75.19 91 ILE A N 1
ATOM 701 C CA . ILE A 1 91 ? 4.499 4.684 -2.578 1.00 75.19 91 ILE A CA 1
ATOM 702 C C . ILE A 1 91 ? 3.342 3.899 -1.950 1.00 75.19 91 ILE A C 1
ATOM 704 O O . ILE A 1 91 ? 2.519 4.475 -1.236 1.00 75.19 91 ILE A O 1
ATOM 708 N N . GLU A 1 92 ? 3.277 2.591 -2.189 1.00 74.25 92 GLU A N 1
ATOM 709 C CA . GLU A 1 92 ? 2.217 1.735 -1.658 1.00 74.25 92 GLU A CA 1
ATOM 710 C C . GLU A 1 92 ? 2.293 1.642 -0.125 1.00 74.25 92 GLU A C 1
ATOM 712 O O . GLU A 1 92 ? 1.276 1.726 0.572 1.00 74.25 92 GLU A O 1
ATOM 717 N N . GLU A 1 93 ? 3.506 1.542 0.414 1.00 78.00 93 GLU A N 1
ATOM 718 C CA . GLU A 1 93 ? 3.771 1.449 1.847 1.00 78.00 93 GLU A CA 1
ATOM 719 C C . GLU A 1 93 ? 3.530 2.787 2.560 1.00 78.00 93 GLU A C 1
ATOM 721 O O . GLU A 1 93 ? 2.893 2.815 3.615 1.00 78.00 93 GLU A O 1
ATOM 726 N N . LEU A 1 94 ? 3.910 3.914 1.944 1.00 75.06 94 LEU A N 1
ATOM 727 C CA . LEU A 1 94 ? 3.580 5.260 2.427 1.00 75.06 94 LEU A CA 1
ATOM 728 C C . LEU A 1 94 ? 2.071 5.503 2.431 1.00 75.06 94 LEU A C 1
ATOM 730 O O . LEU A 1 94 ? 1.546 6.100 3.371 1.00 75.06 94 LEU A O 1
ATOM 734 N N . CYS A 1 95 ? 1.353 5.027 1.414 1.00 74.31 95 CYS A N 1
ATOM 735 C CA . CYS A 1 95 ? -0.094 5.195 1.336 1.00 74.31 95 CYS A CA 1
ATOM 736 C C . CYS A 1 95 ? -0.829 4.372 2.410 1.00 74.31 95 CYS A C 1
ATOM 738 O O . CYS A 1 95 ? -1.756 4.863 3.071 1.00 74.31 95 CYS A O 1
ATOM 740 N N . LYS A 1 96 ? -0.358 3.145 2.670 1.00 72.56 96 LYS A N 1
ATOM 741 C CA . LYS A 1 96 ? -0.815 2.328 3.806 1.00 72.56 96 LYS A CA 1
ATOM 742 C C . LYS A 1 96 ? -0.505 3.013 5.138 1.00 72.56 96 LYS A C 1
ATOM 744 O O . LYS A 1 96 ? -1.401 3.127 5.975 1.00 72.56 96 LYS A O 1
ATOM 749 N N . LEU A 1 97 ? 0.714 3.528 5.320 1.00 75.38 97 LEU A N 1
ATOM 750 C CA . LEU A 1 97 ? 1.130 4.227 6.539 1.00 75.38 97 LEU A CA 1
ATOM 751 C C . LEU A 1 97 ? 0.279 5.481 6.788 1.00 75.38 97 LEU A C 1
ATOM 753 O O . LEU A 1 97 ? -0.230 5.666 7.891 1.00 75.38 97 LEU A O 1
ATOM 757 N N . ALA A 1 98 ? 0.059 6.311 5.766 1.00 74.19 98 ALA A N 1
ATOM 758 C CA . ALA A 1 98 ? -0.777 7.507 5.857 1.00 74.19 98 ALA A CA 1
ATOM 759 C C . ALA A 1 98 ? -2.212 7.161 6.277 1.00 74.19 98 ALA A C 1
ATOM 761 O O . ALA A 1 98 ? -2.792 7.826 7.139 1.00 74.19 98 ALA A O 1
ATOM 762 N N . THR A 1 99 ? -2.757 6.072 5.730 1.00 76.50 99 THR A N 1
ATOM 763 C CA . THR A 1 99 ? -4.071 5.554 6.125 1.00 76.50 99 THR A CA 1
ATOM 764 C C . THR A 1 99 ? -4.073 5.148 7.599 1.00 76.50 99 THR A C 1
ATOM 766 O O . THR A 1 99 ? -4.943 5.585 8.350 1.00 76.50 99 THR A O 1
ATOM 769 N N . VAL A 1 100 ? -3.070 4.394 8.058 1.00 77.81 100 VAL A N 1
ATOM 770 C CA . VAL A 1 100 ? -2.936 4.008 9.475 1.00 77.81 100 VAL A CA 1
ATOM 771 C C . VAL A 1 100 ? -2.831 5.236 10.385 1.00 77.81 100 VAL A C 1
ATOM 773 O O . VAL A 1 100 ? -3.526 5.302 11.398 1.00 77.81 100 VAL A O 1
ATOM 776 N N . VAL A 1 101 ? -2.035 6.242 10.015 1.00 78.50 101 VAL A N 1
ATOM 777 C CA . VAL A 1 101 ? -1.874 7.485 10.788 1.00 78.50 101 VAL A CA 1
ATOM 778 C C . VAL A 1 101 ? -3.187 8.265 10.876 1.00 78.50 101 VAL A C 1
ATOM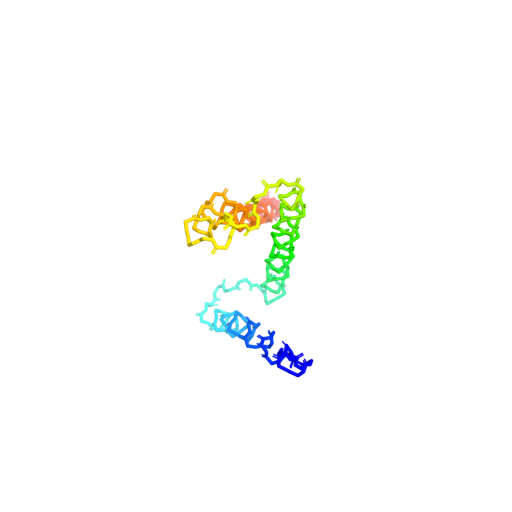 780 O O . VAL A 1 101 ? -3.556 8.724 11.959 1.00 78.50 101 VAL A O 1
ATOM 783 N N . LEU A 1 102 ? -3.934 8.384 9.775 1.00 75.81 102 LEU A N 1
ATOM 784 C CA . LEU A 1 102 ? -5.249 9.034 9.770 1.00 75.81 102 LEU A CA 1
ATOM 785 C C . LEU A 1 102 ? -6.241 8.313 10.686 1.00 75.81 102 LEU A C 1
ATOM 787 O O . LEU A 1 102 ? -6.982 8.957 11.433 1.00 75.81 102 LEU A O 1
ATOM 791 N N . VAL A 1 103 ? -6.225 6.982 10.673 1.00 77.50 103 VAL A N 1
ATOM 792 C CA . VAL A 1 103 ? -7.089 6.149 11.515 1.00 77.50 103 VAL A CA 1
ATOM 793 C C . VAL A 1 103 ? -6.712 6.269 12.987 1.00 77.50 103 VAL A C 1
ATOM 795 O O . VAL A 1 103 ? -7.595 6.468 13.824 1.00 77.50 103 VAL A O 1
ATOM 798 N N . LEU A 1 104 ? -5.419 6.223 13.310 1.00 80.31 104 LEU A N 1
ATOM 799 C CA . LEU A 1 104 ? -4.923 6.441 14.668 1.00 80.31 104 LEU A CA 1
ATOM 800 C C . LEU A 1 104 ? -5.298 7.834 15.170 1.00 80.31 104 LEU A C 1
ATOM 802 O O . LEU A 1 104 ? -5.813 7.961 16.280 1.00 80.31 104 LEU A O 1
ATOM 806 N N . ARG A 1 105 ? -5.139 8.871 14.341 1.00 81.1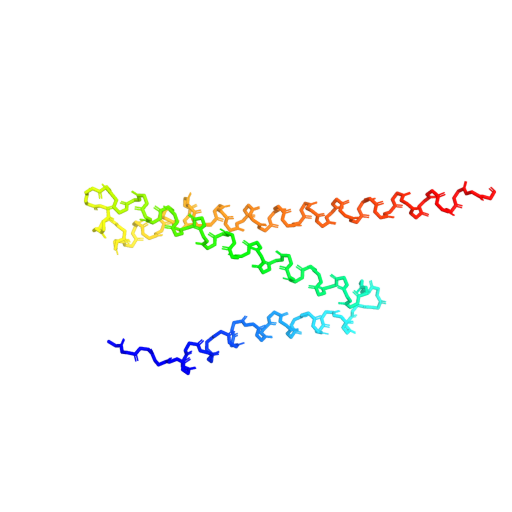9 105 ARG A N 1
ATOM 807 C CA . ARG A 1 105 ? -5.543 10.239 14.684 1.00 81.19 105 ARG A CA 1
ATOM 808 C C . ARG A 1 105 ? -7.048 10.340 14.927 1.00 81.19 105 ARG A C 1
ATOM 810 O O . ARG A 1 105 ? -7.468 10.978 15.891 1.00 81.19 105 ARG A O 1
ATOM 817 N N . TRP A 1 106 ? -7.864 9.700 14.090 1.00 79.12 106 TRP A N 1
ATOM 818 C CA . TRP A 1 106 ? -9.317 9.679 14.258 1.00 79.12 106 TRP A CA 1
ATOM 819 C C . TRP A 1 106 ? -9.736 8.984 15.560 1.00 79.12 106 TRP A C 1
ATOM 821 O O . TRP A 1 106 ? -10.551 9.523 16.315 1.00 79.12 106 TRP A O 1
ATOM 831 N N . LEU A 1 107 ? -9.143 7.824 15.859 1.00 76.94 107 LEU A N 1
ATOM 832 C CA . LEU A 1 107 ? -9.371 7.103 17.113 1.00 76.94 107 LEU A CA 1
ATOM 833 C C . LEU A 1 107 ? -8.927 7.928 18.324 1.00 76.94 107 LEU A C 1
ATOM 835 O O . LEU A 1 107 ? -9.669 8.021 19.299 1.00 76.94 107 LEU A O 1
ATOM 839 N N . TRP A 1 108 ? -7.768 8.580 18.246 1.00 75.62 108 TRP A N 1
ATOM 840 C CA . TRP A 1 108 ? -7.234 9.405 19.327 1.00 75.62 108 TRP A CA 1
ATOM 841 C C . TRP A 1 108 ? -8.138 10.608 19.638 1.00 75.62 108 TRP A C 1
ATOM 843 O O . TRP A 1 108 ? -8.515 10.824 20.791 1.00 75.62 108 TRP A O 1
ATOM 853 N N . VAL A 1 109 ? -8.603 11.325 18.607 1.00 79.06 109 VAL A N 1
ATOM 854 C CA . VAL A 1 109 ? -9.582 12.420 18.754 1.00 79.06 109 VAL A CA 1
ATOM 855 C C . VAL A 1 109 ? -10.891 11.927 19.376 1.00 79.06 109 VAL A C 1
ATOM 857 O O . VAL A 1 109 ? -11.492 12.619 20.202 1.00 79.06 109 VAL A O 1
ATOM 860 N N . ARG A 1 110 ? -11.353 10.730 19.000 1.00 73.44 110 ARG A N 1
ATOM 861 C CA . ARG A 1 110 ? -12.570 10.139 19.568 1.00 73.44 110 ARG A CA 1
ATOM 862 C C . ARG A 1 110 ? -12.397 9.791 21.050 1.00 73.44 110 ARG A C 1
ATOM 864 O O . ARG A 1 110 ? -13.305 10.061 21.835 1.00 73.44 110 ARG A O 1
ATOM 871 N N . SER A 1 111 ? -11.243 9.250 21.435 1.00 70.94 111 SER A N 1
ATOM 872 C CA . SER A 1 111 ? -10.930 8.910 22.828 1.00 70.94 111 SER A CA 1
ATOM 873 C C . SER A 1 111 ? -10.892 10.144 23.735 1.00 70.94 111 SER A C 1
ATOM 875 O O . SER A 1 111 ? -11.486 10.113 24.813 1.00 70.94 111 SER A O 1
ATOM 877 N N . GLY A 1 112 ? -10.312 11.259 23.275 1.00 69.00 112 GLY A N 1
ATOM 878 C CA . GLY A 1 112 ? -10.303 12.521 24.030 1.00 69.00 112 GLY A CA 1
ATOM 879 C C . GLY A 1 112 ? -11.707 13.091 24.276 1.00 69.00 112 GLY A C 1
ATOM 880 O O . GLY A 1 112 ? -12.017 13.534 25.381 1.00 69.00 112 GLY A O 1
ATOM 881 N N . LYS A 1 113 ? -12.609 12.993 23.288 1.00 58.94 113 LYS A N 1
ATOM 882 C CA . LYS A 1 113 ? -14.021 13.397 23.448 1.00 58.94 113 LYS A CA 1
ATOM 883 C C . LYS A 1 113 ? -14.782 12.495 24.428 1.00 58.94 113 LYS A C 1
ATOM 885 O O . LYS A 1 113 ? -15.609 12.989 25.192 1.00 58.94 113 LYS A O 1
ATOM 890 N N . CYS A 1 114 ? -14.496 11.190 24.443 1.00 57.06 114 CYS A N 1
ATOM 891 C CA . CYS A 1 114 ? -15.099 10.259 25.401 1.00 57.06 114 CYS A CA 1
ATOM 892 C C . CYS A 1 114 ? -14.614 10.482 26.843 1.00 57.06 114 CYS A C 1
ATOM 894 O O . CYS A 1 114 ? -15.413 10.323 27.764 1.00 57.06 114 CYS A O 1
ATOM 896 N N . GLN A 1 115 ? -13.354 10.878 27.057 1.00 57.97 115 GLN A N 1
ATOM 897 C CA . GLN A 1 115 ? -12.869 11.249 28.393 1.00 57.97 115 GLN A CA 1
ATOM 898 C C . GLN A 1 115 ? -13.465 12.579 28.879 1.00 57.97 115 GLN A C 1
ATOM 900 O O . GLN A 1 115 ? -13.925 12.648 30.017 1.00 57.97 115 GLN A O 1
ATOM 905 N N . LEU A 1 116 ? -13.574 13.594 28.012 1.00 55.41 116 LEU A N 1
ATOM 906 C CA . LEU A 1 116 ? -14.202 14.880 28.364 1.00 55.41 116 LEU A CA 1
ATOM 907 C C . LEU A 1 116 ? -15.702 14.759 28.693 1.00 55.41 116 LEU A C 1
ATOM 909 O O . LEU A 1 116 ? -16.243 15.549 29.462 1.00 55.41 116 LEU A O 1
ATOM 913 N N . SER A 1 117 ? -16.386 13.776 28.102 1.00 52.56 117 SER A N 1
ATOM 914 C CA . SER A 1 117 ? -17.789 13.470 28.403 1.00 52.56 117 SER A CA 1
ATOM 915 C C . SER A 1 117 ? -17.974 12.693 29.712 1.00 52.56 117 SER A C 1
ATOM 917 O O . SER A 1 117 ? -19.097 12.629 30.204 1.00 52.56 117 SER A O 1
ATOM 919 N N . ARG A 1 118 ? -16.919 12.065 30.249 1.00 57.00 118 ARG A N 1
ATOM 920 C CA . ARG A 1 118 ? -16.983 11.200 31.440 1.00 57.00 118 ARG A CA 1
ATOM 921 C C . ARG A 1 118 ? -16.447 11.883 32.707 1.00 57.00 118 ARG A C 1
ATOM 923 O O . ARG A 1 118 ? -16.846 11.491 33.791 1.00 57.00 118 ARG A O 1
ATOM 930 N N . GLY A 1 119 ? -15.618 12.922 32.575 1.00 51.25 119 GLY A N 1
ATOM 931 C CA . GLY A 1 119 ? -15.131 13.765 33.681 1.00 51.25 119 GLY A CA 1
ATOM 932 C C . GLY A 1 119 ? -15.986 15.004 33.978 1.00 51.25 119 GLY A C 1
ATOM 933 O O . GLY A 1 119 ? -15.458 15.985 34.484 1.00 51.25 119 GLY A O 1
ATOM 934 N N . ARG A 1 120 ? -17.272 15.003 33.600 1.00 52.41 120 ARG A N 1
ATOM 935 C CA . ARG A 1 120 ? -18.211 16.114 33.836 1.00 52.41 120 ARG A CA 1
ATOM 936 C C . ARG A 1 120 ? -19.350 15.710 34.785 1.00 52.41 120 ARG A C 1
ATOM 938 O O . ARG A 1 120 ? -20.513 15.977 34.489 1.00 52.41 120 ARG A O 1
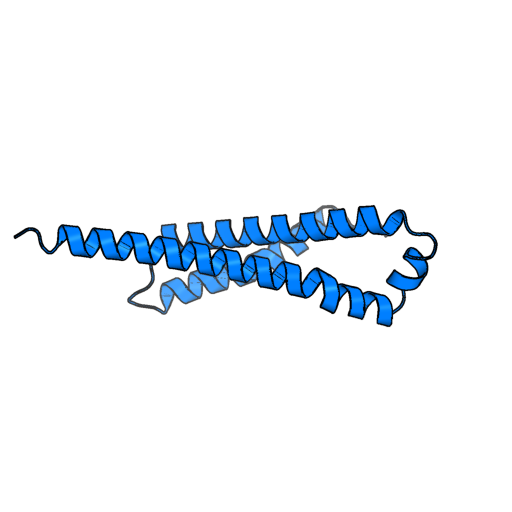ATOM 945 N N . PHE A 1 121 ? -18.989 15.038 35.875 1.00 51.12 121 PHE A N 1
ATOM 946 C CA . PHE A 1 121 ? -19.825 14.827 37.057 1.00 51.12 121 PHE A CA 1
ATOM 947 C C . PHE A 1 121 ? -19.106 15.411 38.266 1.00 51.12 121 PHE A C 1
ATOM 949 O O . PHE A 1 121 ? -17.869 15.224 38.325 1.00 51.12 121 PHE A O 1
#

Secondary structure (DSSP, 8-state):
----HHHHHHHHHHHHHHHHHHHHHHHHH-TTPPPHHHHHHHHHHHHHHHHHHHHHHHHHHHHHTTSTTHHHHHHSHHHHHHHIIIIIHHHHHHHHHHHHHHHHHHHHHHHHHHHHTTS--

Sequence (121 aa):
MIVTAAEIFITLLWAIVPPALAMLWYARRLKSAPNRRVLFGLFVLGAIAGCVAAGMQWSFNWGAMQIPGWLDFARSTLGQLLRQFGVTAPIEELCKLATVVLVLRWLWVRSGKCQLSRGRF

Foldseek 3Di:
DDDDPVNVVVVVCVVVVVVVVVLVVVVVPDPPDDDSVVSVVLVVLLVVLVVVLVVQLVVVVVVQVVPPPSVVLCPDPVVVVCCCVVRNVVSSVVSVVVSVVVVVVVVVVVVVVVVVVVPPD

pLDDT: mean 72.04, std 7.34, range [42.47, 81.25]

Radius of gyration: 20.42 Å; chains: 1; bounding box: 36×29×64 Å